Protein AF-A0A9P7TX58-F1 (afdb_monomer_lite)

InterPro domains:
  IPR010998 Integrase/recombinase, N-terminal [G3DSA:1.10.150.130] (1-91)

Sequence (123 aa):
MYNTAVRSFEAFRSHYSIAPWPASFDFLFAWIVSRAFGRYNGVIRRQTKIQPATISAYLFALRSVHVDLKVPTTDFDDDHMKPFMAGVYSLSPPTPRAGPRTPMAKDMLLHVLGPSAMTAEAP

Radius of gyration: 21.61 Å; chains: 1; bounding box: 65×33×48 Å

Organism: NCBI:txid1967640

pLDDT: mean 81.91, std 14.37, range [41.53, 94.44]

Secondary structure (DSSP, 8-state):
-HHHHHHHHHHHHHHTT--S-SPPHHHHHHHHHHHHHTTTTTTSTT-----HHHHHHHHHHHHHHHHHTT---HHHH-TTHHHHHHHHHHHSPPPPP--------HHHHHHHTSGGGG-----

Foldseek 3Di:
DLVLLLVLQCLQCVVVVHDSPPDALVSLLVLLCCQLVVVCPVNGPSSGHDDLVVSVVSLVSSLVVCVVVVHDSCSSVDPVVVVSSVVSNVPRPPDPPPPPPPPCDVVNVCVVVDPPVVPPDDD

Structure (mmCIF, N/CA/C/O backbone):
data_AF-A0A9P7TX58-F1
#
_entry.id   AF-A0A9P7TX58-F1
#
loop_
_atom_site.group_PDB
_atom_site.id
_atom_site.type_symbol
_atom_site.label_atom_id
_atom_site.label_alt_id
_atom_site.label_comp_id
_atom_site.label_asym_id
_atom_site.label_entity_id
_atom_site.label_seq_id
_atom_site.pdbx_PDB_ins_code
_atom_site.Cartn_x
_atom_site.Cartn_y
_atom_site.Cartn_z
_atom_site.occupancy
_atom_site.B_iso_or_equiv
_atom_site.auth_seq_id
_atom_site.auth_comp_id
_atom_site.auth_asym_id
_atom_site.auth_atom_id
_atom_site.pdbx_PDB_model_num
ATOM 1 N N . MET A 1 1 ? -1.329 -11.010 5.911 1.00 63.28 1 MET A N 1
ATOM 2 C CA . MET A 1 1 ? -1.282 -9.549 5.657 1.00 63.28 1 MET A CA 1
ATOM 3 C C . MET A 1 1 ? -0.596 -9.207 4.337 1.00 63.28 1 MET A C 1
ATOM 5 O O . MET A 1 1 ? -1.172 -8.426 3.592 1.00 63.28 1 MET A O 1
ATOM 9 N N . TYR A 1 2 ? 0.548 -9.826 4.011 1.00 80.00 2 TYR A N 1
ATOM 10 C CA . TYR A 1 2 ? 1.301 -9.597 2.764 1.00 80.00 2 TYR A CA 1
ATOM 11 C C . TYR A 1 2 ? 0.439 -9.609 1.487 1.00 80.00 2 TYR A C 1
ATOM 13 O O . TYR A 1 2 ? 0.293 -8.584 0.831 1.00 80.00 2 TYR A O 1
ATOM 21 N N . ASN A 1 3 ? -0.254 -10.716 1.202 1.00 87.69 3 ASN A N 1
ATOM 22 C CA . ASN A 1 3 ? -1.076 -10.851 -0.012 1.00 87.69 3 ASN A CA 1
ATOM 23 C C . ASN A 1 3 ? -2.218 -9.810 -0.083 1.00 87.69 3 ASN A C 1
ATOM 25 O O . ASN A 1 3 ? -2.581 -9.329 -1.151 1.00 87.69 3 ASN A O 1
ATOM 29 N N . THR A 1 4 ? -2.775 -9.409 1.063 1.00 90.75 4 THR A N 1
ATOM 30 C CA . THR A 1 4 ? -3.821 -8.377 1.126 1.00 90.75 4 THR A CA 1
ATOM 31 C C . THR A 1 4 ? -3.284 -6.997 0.748 1.00 90.75 4 THR A C 1
ATOM 33 O O . THR A 1 4 ? -3.959 -6.265 0.024 1.00 90.75 4 THR A O 1
ATOM 36 N N . ALA A 1 5 ? -2.084 -6.647 1.220 1.00 91.62 5 ALA A N 1
ATOM 37 C CA . ALA A 1 5 ? -1.417 -5.392 0.884 1.00 91.62 5 ALA A CA 1
ATOM 38 C C . ALA A 1 5 ? -1.131 -5.312 -0.619 1.00 91.62 5 ALA A C 1
ATOM 40 O O . ALA A 1 5 ? -1.565 -4.363 -1.272 1.00 91.62 5 ALA A O 1
ATOM 41 N N . VAL A 1 6 ? -0.512 -6.366 -1.159 1.00 93.38 6 VAL A N 1
ATOM 42 C CA . VAL A 1 6 ? -0.180 -6.512 -2.583 1.00 93.38 6 VAL A CA 1
ATOM 43 C C . VAL A 1 6 ? -1.417 -6.363 -3.455 1.00 93.38 6 VAL A C 1
ATOM 45 O O . VAL A 1 6 ? -1.510 -5.430 -4.245 1.00 93.38 6 VAL A O 1
ATOM 48 N N . ARG A 1 7 ? -2.441 -7.186 -3.215 1.00 92.69 7 ARG A N 1
ATOM 49 C CA . ARG A 1 7 ? -3.704 -7.144 -3.965 1.00 92.69 7 ARG A CA 1
ATOM 50 C C . ARG A 1 7 ? -4.399 -5.789 -3.913 1.00 92.69 7 ARG A C 1
ATOM 52 O O . ARG A 1 7 ? -5.132 -5.441 -4.834 1.00 92.69 7 ARG A O 1
ATOM 59 N N . SER A 1 8 ? -4.259 -5.066 -2.806 1.00 93.31 8 SER A N 1
ATOM 60 C CA . SER A 1 8 ? -4.843 -3.736 -2.652 1.00 93.31 8 SER A CA 1
ATOM 61 C C . SER A 1 8 ? -4.090 -2.695 -3.477 1.00 93.31 8 SER A C 1
ATOM 63 O O . SER A 1 8 ? -4.720 -1.851 -4.116 1.00 93.31 8 SER A O 1
ATOM 65 N N . PHE A 1 9 ? -2.758 -2.750 -3.475 1.00 93.38 9 PHE A N 1
ATOM 66 C CA . PHE A 1 9 ? -1.912 -1.864 -4.269 1.00 93.38 9 PHE A CA 1
ATOM 67 C C . PHE A 1 9 ? -2.048 -2.143 -5.770 1.00 93.38 9 PHE A C 1
ATOM 69 O O . PHE A 1 9 ? -2.253 -1.217 -6.550 1.00 93.38 9 PHE A O 1
ATOM 76 N N . GLU A 1 10 ? -2.073 -3.413 -6.169 1.00 93.81 10 GLU A N 1
ATOM 77 C CA . GLU A 1 10 ? -2.322 -3.828 -7.552 1.00 93.81 10 GLU A CA 1
ATOM 78 C C . GLU A 1 10 ? -3.690 -3.366 -8.055 1.00 93.81 10 GLU A C 1
ATOM 80 O O . GLU A 1 10 ? -3.784 -2.828 -9.153 1.00 93.81 10 GLU A O 1
ATOM 85 N N . ALA A 1 11 ? -4.746 -3.499 -7.244 1.00 92.56 11 ALA A N 1
ATOM 86 C CA . ALA A 1 11 ? -6.073 -3.001 -7.608 1.00 92.56 11 ALA A CA 1
ATOM 87 C C . ALA A 1 11 ? -6.087 -1.474 -7.800 1.00 92.56 11 ALA A C 1
ATOM 89 O O . ALA A 1 11 ? -6.738 -0.971 -8.712 1.00 92.56 11 ALA A O 1
ATOM 90 N N . PHE A 1 12 ? -5.347 -0.736 -6.968 1.00 93.19 12 PHE A N 1
ATOM 91 C CA . PHE A 1 12 ? -5.191 0.710 -7.115 1.00 93.19 12 PHE A CA 1
ATOM 92 C C . PHE A 1 12 ? -4.438 1.077 -8.395 1.00 93.19 12 PHE A C 1
ATOM 94 O O . PHE A 1 12 ? -4.901 1.920 -9.151 1.00 93.19 12 PHE A O 1
ATOM 101 N N . ARG A 1 13 ? -3.317 0.412 -8.685 1.00 92.81 13 ARG A N 1
ATOM 102 C CA . ARG A 1 13 ? -2.522 0.647 -9.902 1.00 92.81 13 ARG A CA 1
ATOM 103 C C . ARG A 1 13 ? -3.288 0.267 -11.170 1.00 92.81 13 ARG A C 1
ATOM 105 O O . ARG A 1 13 ? -3.294 1.030 -12.133 1.00 92.81 13 ARG A O 1
ATOM 112 N N . SER A 1 14 ? -4.015 -0.849 -11.124 1.00 92.12 14 SER A N 1
ATOM 113 C CA . SER A 1 14 ? -4.889 -1.312 -12.203 1.00 92.12 14 SER A CA 1
ATOM 114 C C . SER A 1 14 ? -6.010 -0.319 -12.506 1.00 92.12 14 SER A C 1
ATOM 116 O O . SER A 1 14 ? -6.320 -0.123 -13.677 1.00 92.12 14 SER A O 1
ATOM 118 N N . HIS A 1 15 ? -6.564 0.363 -11.498 1.00 90.12 15 HIS A N 1
ATOM 119 C CA . HIS A 1 15 ? -7.557 1.419 -11.720 1.00 90.12 15 HIS A CA 1
ATOM 120 C C . HIS A 1 15 ? -7.013 2.575 -12.580 1.00 90.12 15 HIS A C 1
ATOM 122 O O . HIS A 1 15 ? -7.753 3.141 -13.377 1.00 90.12 15 HIS A O 1
ATOM 128 N N . TYR A 1 16 ? -5.715 2.875 -12.480 1.00 88.44 16 TYR A N 1
ATOM 129 C CA . TYR A 1 16 ? -5.038 3.866 -13.323 1.00 88.44 16 TYR A CA 1
ATOM 130 C C . TYR A 1 16 ? -4.462 3.284 -14.622 1.00 88.44 16 TYR A C 1
ATOM 132 O O . TYR A 1 16 ? -3.811 4.006 -15.369 1.00 88.44 16 TYR A O 1
ATOM 140 N N . SER A 1 17 ? -4.690 1.997 -14.911 1.00 89.56 17 SER A N 1
ATOM 141 C CA . SER A 1 17 ? -4.096 1.280 -16.051 1.00 89.56 17 SER A CA 1
ATOM 142 C C . SER A 1 17 ? -2.561 1.320 -16.076 1.00 89.56 17 SER A C 1
ATOM 144 O O . SER A 1 17 ? -1.951 1.324 -17.142 1.00 89.56 17 SER A O 1
ATOM 146 N N . ILE A 1 18 ? -1.922 1.338 -14.899 1.00 90.31 18 ILE A N 1
ATOM 147 C CA . ILE A 1 18 ? -0.459 1.347 -14.769 1.00 90.31 18 ILE A CA 1
ATOM 148 C C . ILE A 1 18 ? 0.016 0.009 -14.198 1.00 90.31 18 ILE A C 1
ATOM 150 O O . ILE A 1 18 ? -0.632 -0.575 -13.327 1.00 90.31 18 ILE A O 1
ATOM 154 N N . ALA A 1 19 ? 1.173 -0.467 -14.666 1.00 90.25 19 ALA A N 1
ATOM 155 C CA . ALA A 1 19 ? 1.828 -1.651 -14.120 1.00 90.25 19 ALA A CA 1
ATOM 156 C C . ALA A 1 19 ? 2.065 -1.496 -12.605 1.00 90.25 19 ALA A C 1
ATOM 158 O O . ALA A 1 19 ? 2.550 -0.455 -12.169 1.00 90.25 19 ALA A O 1
ATOM 159 N N . PRO A 1 20 ? 1.750 -2.494 -11.769 1.00 87.75 20 PRO A N 1
ATOM 160 C CA . PRO A 1 20 ? 1.850 -2.343 -10.321 1.00 87.75 20 PRO A CA 1
ATOM 161 C C . PRO A 1 20 ? 3.286 -2.158 -9.829 1.00 87.75 20 PRO A C 1
ATOM 163 O O . PRO A 1 20 ? 3.494 -1.417 -8.875 1.00 87.75 20 PRO A O 1
ATOM 166 N N . TRP A 1 21 ? 4.259 -2.758 -10.513 1.00 91.81 21 TRP A N 1
ATOM 167 C CA . TRP A 1 21 ? 5.662 -2.786 -10.111 1.00 91.81 21 TRP A CA 1
ATOM 168 C C . TRP A 1 21 ? 6.566 -2.196 -11.207 1.00 91.81 21 TRP A C 1
ATOM 170 O O . TRP A 1 21 ? 6.250 -2.369 -12.387 1.00 91.81 21 TRP A O 1
ATOM 180 N N . PRO A 1 22 ? 7.693 -1.556 -10.848 1.00 90.38 22 PRO A N 1
ATOM 181 C CA . PRO A 1 22 ? 8.058 -1.135 -9.494 1.00 90.38 22 PRO A CA 1
ATOM 182 C C . PRO A 1 22 ? 7.107 -0.045 -8.971 1.00 90.38 22 PRO A C 1
ATOM 184 O O . PRO A 1 22 ? 6.573 0.767 -9.729 1.00 90.38 22 PRO A O 1
ATOM 187 N N . ALA A 1 23 ? 6.867 -0.052 -7.664 1.00 89.94 23 ALA A N 1
ATOM 188 C CA . ALA A 1 23 ? 6.160 1.019 -6.983 1.00 89.94 23 ALA A CA 1
ATOM 189 C C . ALA A 1 23 ? 7.081 2.241 -6.880 1.00 89.94 23 ALA A C 1
ATOM 191 O O . ALA A 1 23 ? 8.172 2.126 -6.330 1.00 89.94 23 ALA A O 1
ATOM 192 N N . SER A 1 24 ? 6.636 3.393 -7.383 1.00 90.19 24 SER A N 1
ATOM 193 C CA . SER A 1 24 ? 7.319 4.665 -7.139 1.00 90.19 24 SER A CA 1
ATOM 194 C C . SER A 1 24 ? 6.732 5.378 -5.927 1.00 90.19 24 SER A C 1
ATOM 196 O O . SER A 1 24 ? 5.572 5.153 -5.551 1.00 90.19 24 SER A O 1
ATOM 198 N N . PHE A 1 25 ? 7.523 6.281 -5.359 1.00 88.88 25 PHE A N 1
ATOM 199 C CA . PHE A 1 25 ? 7.141 7.114 -4.228 1.00 88.88 25 PHE A CA 1
ATOM 200 C C . PHE A 1 25 ? 5.783 7.821 -4.413 1.00 88.88 25 PHE A C 1
ATOM 202 O O . PHE A 1 25 ? 4.905 7.698 -3.558 1.00 88.88 25 PHE A O 1
ATOM 209 N N . ASP A 1 26 ? 5.546 8.467 -5.561 1.00 89.81 26 ASP A N 1
ATOM 210 C CA . ASP A 1 26 ? 4.296 9.198 -5.836 1.00 89.81 26 ASP A CA 1
ATOM 211 C C . ASP A 1 26 ? 3.048 8.308 -5.738 1.00 89.81 26 ASP A C 1
ATOM 213 O O . ASP A 1 26 ? 2.023 8.686 -5.159 1.00 89.81 26 ASP A O 1
ATOM 217 N N . PHE A 1 27 ? 3.127 7.089 -6.280 1.00 91.31 27 PHE A N 1
ATOM 218 C CA . PHE A 1 27 ? 2.006 6.152 -6.243 1.00 91.31 27 PHE A CA 1
ATOM 219 C C . PHE A 1 27 ? 1.825 5.525 -4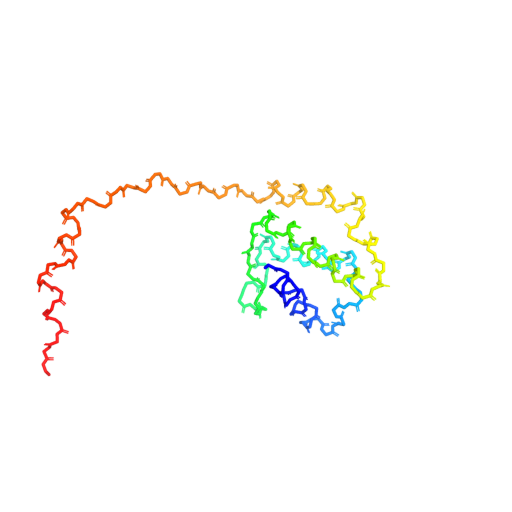.868 1.00 91.31 27 PHE A C 1
ATOM 221 O O . PHE A 1 27 ? 0.685 5.264 -4.478 1.00 91.31 27 PHE A O 1
ATOM 228 N N . LEU A 1 28 ? 2.912 5.314 -4.121 1.00 93.00 28 LEU A N 1
ATOM 229 C CA . LEU A 1 28 ? 2.834 4.903 -2.723 1.00 93.00 28 LEU A CA 1
ATOM 230 C C . LEU A 1 28 ? 2.124 5.975 -1.894 1.00 93.00 28 LEU A C 1
ATOM 232 O O . LEU A 1 28 ? 1.191 5.643 -1.168 1.00 93.00 28 LEU A O 1
ATOM 236 N N . PHE A 1 29 ? 2.467 7.253 -2.067 1.00 92.31 29 PHE A N 1
ATOM 237 C CA . PHE A 1 29 ? 1.804 8.370 -1.391 1.00 92.31 29 PHE A CA 1
ATOM 238 C C . PHE A 1 29 ? 0.320 8.442 -1.726 1.00 92.31 29 PHE A C 1
ATOM 240 O O . PHE A 1 29 ? -0.523 8.426 -0.827 1.00 92.31 29 PHE A O 1
ATOM 247 N N . ALA A 1 30 ? -0.020 8.461 -3.015 1.00 92.19 30 ALA A N 1
ATOM 248 C CA . ALA A 1 30 ? -1.410 8.524 -3.454 1.00 92.19 30 ALA A CA 1
ATOM 249 C C . ALA A 1 30 ? -2.233 7.340 -2.915 1.00 92.19 30 ALA A C 1
ATOM 251 O O . ALA A 1 30 ? -3.380 7.507 -2.482 1.00 92.19 30 ALA A O 1
ATOM 252 N N . TRP A 1 31 ? -1.633 6.149 -2.888 1.00 94.12 31 TRP A N 1
ATOM 253 C CA . TRP A 1 31 ? -2.244 4.959 -2.315 1.00 94.12 31 TRP A CA 1
ATOM 254 C C . TRP A 1 31 ? -2.403 5.058 -0.792 1.00 94.12 31 TRP A C 1
ATOM 256 O O . TRP A 1 31 ? -3.487 4.772 -0.286 1.00 94.12 31 TRP A O 1
ATOM 266 N N . ILE A 1 32 ? -1.388 5.518 -0.054 1.00 93.81 32 ILE A N 1
ATOM 267 C CA . ILE A 1 32 ? -1.467 5.737 1.399 1.00 93.81 32 ILE A CA 1
ATOM 268 C C . ILE A 1 32 ? -2.589 6.725 1.728 1.00 93.81 32 ILE A C 1
ATOM 270 O O . ILE A 1 32 ? -3.439 6.403 2.556 1.00 93.81 32 ILE A O 1
ATOM 274 N N . VAL A 1 33 ? -2.647 7.885 1.060 1.00 91.88 33 VAL A N 1
ATOM 275 C CA . VAL A 1 33 ? -3.717 8.883 1.262 1.00 91.88 33 VAL A CA 1
ATOM 276 C C . VAL A 1 33 ? -5.081 8.252 0.997 1.00 91.88 33 VAL A C 1
ATOM 278 O O . VAL A 1 33 ? -5.999 8.379 1.810 1.00 91.88 33 VAL A O 1
ATOM 281 N N . SER A 1 34 ? -5.218 7.518 -0.110 1.00 91.44 34 SER A N 1
ATOM 282 C CA . SER A 1 34 ? -6.453 6.798 -0.424 1.00 91.44 34 SER A CA 1
ATOM 283 C C . SER A 1 34 ? -6.882 5.873 0.718 1.00 91.44 34 SER A C 1
ATOM 285 O O . SER A 1 34 ? -8.040 5.910 1.140 1.00 91.44 34 SER A O 1
ATOM 287 N N . ARG A 1 35 ? -5.953 5.075 1.255 1.00 91.69 35 ARG A N 1
ATOM 288 C CA . ARG A 1 35 ? -6.219 4.098 2.320 1.00 91.69 35 ARG A CA 1
ATOM 289 C C . ARG A 1 35 ? -6.437 4.739 3.686 1.00 91.69 35 ARG A C 1
ATOM 291 O O . ARG A 1 35 ? -7.235 4.220 4.461 1.00 91.69 35 ARG A O 1
ATOM 298 N N . ALA A 1 36 ? -5.767 5.842 3.988 1.00 90.50 36 ALA A N 1
ATOM 299 C CA . ALA A 1 36 ? -5.910 6.551 5.254 1.00 90.50 36 ALA A CA 1
ATOM 300 C C . ALA A 1 36 ? -7.254 7.286 5.341 1.00 90.50 36 ALA A C 1
ATOM 302 O O . ALA A 1 36 ? -7.929 7.241 6.369 1.00 90.50 36 ALA A O 1
ATOM 303 N N . PHE A 1 37 ? -7.682 7.917 4.245 1.00 88.81 37 PHE A N 1
ATOM 304 C CA . PHE A 1 37 ? -8.872 8.772 4.230 1.00 88.81 37 PHE A CA 1
ATOM 305 C C . PHE A 1 37 ? -10.093 8.126 3.563 1.00 88.81 37 PHE A C 1
ATOM 307 O O . PHE A 1 37 ? -11.197 8.646 3.678 1.00 88.81 37 PHE A O 1
ATOM 314 N N . GLY A 1 38 ? -9.935 6.955 2.940 1.00 86.06 38 GLY A N 1
ATOM 315 C CA . GLY A 1 38 ? -11.033 6.200 2.331 1.00 86.06 38 GLY A CA 1
ATOM 316 C C . GLY A 1 38 ? -11.508 6.756 0.989 1.00 86.06 38 GLY A C 1
ATOM 317 O O . GLY A 1 38 ? -12.670 6.563 0.638 1.00 86.06 38 GLY A O 1
ATOM 318 N N . ARG A 1 39 ? -10.630 7.435 0.236 1.00 81.56 39 ARG A N 1
ATOM 319 C CA . ARG A 1 39 ? -10.969 8.136 -1.020 1.00 81.56 39 ARG A CA 1
ATOM 320 C C . ARG A 1 39 ? -11.681 7.243 -2.043 1.00 81.56 39 ARG A C 1
ATOM 322 O O . ARG A 1 39 ? -12.560 7.717 -2.750 1.00 81.56 39 ARG A O 1
ATOM 329 N N . TYR A 1 40 ? -11.309 5.964 -2.107 1.00 80.31 40 TYR A N 1
ATOM 330 C CA . TYR A 1 40 ? -11.873 4.985 -3.043 1.00 80.31 40 TYR A CA 1
ATOM 331 C C . TYR A 1 40 ? -12.701 3.893 -2.356 1.00 80.31 40 TYR A C 1
ATOM 333 O O . TYR A 1 40 ? -12.869 2.805 -2.916 1.00 80.31 40 TYR A O 1
ATOM 341 N N . ASN A 1 41 ? -13.233 4.162 -1.157 1.00 78.25 41 ASN A N 1
ATOM 342 C CA . ASN A 1 41 ? -14.114 3.230 -0.454 1.00 78.25 41 ASN A CA 1
ATOM 343 C C . ASN A 1 41 ? -15.297 2.832 -1.351 1.00 78.25 41 ASN A C 1
ATOM 345 O O . ASN A 1 41 ? -16.083 3.676 -1.765 1.00 78.25 41 ASN A O 1
ATOM 349 N N . GLY A 1 42 ? -15.414 1.541 -1.663 1.00 74.62 42 GLY A N 1
ATOM 350 C CA . GLY A 1 42 ? -16.475 1.008 -2.526 1.00 74.62 42 GLY A CA 1
ATOM 351 C C . GLY A 1 42 ? -16.241 1.186 -4.033 1.00 74.62 42 GLY A C 1
ATOM 352 O O . GLY A 1 42 ? -16.787 0.404 -4.803 1.00 74.62 42 GLY A O 1
ATOM 353 N N . VAL A 1 43 ? -15.385 2.126 -4.453 1.00 80.62 43 VAL A N 1
ATOM 354 C CA . VAL A 1 43 ? -15.039 2.362 -5.869 1.00 80.62 43 VAL A CA 1
ATOM 355 C C . VAL A 1 43 ? -14.029 1.330 -6.363 1.00 80.62 43 VAL A C 1
ATOM 357 O O . VAL A 1 43 ? -14.254 0.648 -7.360 1.00 80.62 43 VAL A O 1
ATOM 360 N N . ILE A 1 44 ? -12.919 1.171 -5.638 1.00 83.75 44 ILE A N 1
ATOM 361 C CA . ILE A 1 44 ? -11.909 0.158 -5.946 1.00 83.75 44 ILE A CA 1
ATOM 362 C C . ILE A 1 44 ? -12.073 -0.972 -4.934 1.00 83.75 44 ILE A C 1
ATOM 364 O O . ILE A 1 44 ? -11.929 -0.791 -3.719 1.00 83.75 44 ILE A O 1
ATOM 368 N N . ARG A 1 45 ? -12.361 -2.180 -5.427 1.00 75.62 45 ARG A N 1
ATOM 369 C CA . ARG A 1 45 ? -12.414 -3.370 -4.570 1.00 75.62 45 ARG A CA 1
ATOM 370 C C . ARG A 1 45 ? -11.072 -3.498 -3.836 1.00 75.62 45 ARG A C 1
ATOM 372 O O . ARG A 1 45 ? -10.023 -3.441 -4.465 1.00 75.62 45 ARG A O 1
ATOM 379 N N . ARG A 1 46 ? -11.103 -3.716 -2.513 1.00 80.69 46 ARG A N 1
ATOM 380 C CA . ARG A 1 46 ? -9.916 -3.827 -1.625 1.00 80.69 46 ARG A CA 1
ATOM 381 C C . ARG A 1 46 ? -9.206 -2.501 -1.281 1.00 80.69 46 ARG A C 1
ATOM 383 O O . ARG A 1 46 ? -8.113 -2.542 -0.717 1.00 80.69 46 ARG A O 1
ATOM 390 N N . GLN A 1 47 ? -9.818 -1.346 -1.550 1.00 83.38 47 GLN A N 1
ATOM 391 C CA . GLN A 1 47 ? -9.347 -0.019 -1.113 1.00 83.38 47 GLN A CA 1
ATOM 392 C C . GLN A 1 47 ? -10.173 0.540 0.056 1.00 83.38 47 GLN A C 1
ATOM 394 O O . GLN A 1 47 ? -10.526 1.713 0.078 1.00 83.38 47 GLN A O 1
ATOM 399 N N . THR A 1 48 ? -10.506 -0.299 1.039 1.00 87.19 48 THR A N 1
ATOM 400 C CA . THR A 1 48 ? -11.178 0.188 2.248 1.00 87.19 48 THR A CA 1
ATOM 401 C C . THR A 1 48 ? -10.231 1.026 3.103 1.00 87.19 48 THR A C 1
ATOM 403 O O . THR A 1 48 ? -9.023 0.747 3.177 1.00 87.19 48 THR A O 1
ATOM 406 N N . LYS A 1 49 ? -10.803 2.026 3.782 1.00 90.44 49 LYS A N 1
ATOM 407 C CA . LYS A 1 49 ? -10.125 2.809 4.813 1.00 90.44 49 LYS A CA 1
ATOM 408 C C . LYS A 1 49 ? -9.534 1.878 5.872 1.00 90.44 49 LYS A C 1
ATOM 410 O O . LYS A 1 49 ? -10.231 1.001 6.382 1.00 90.44 49 LYS A O 1
ATOM 415 N N . ILE A 1 50 ? -8.264 2.077 6.206 1.00 90.94 50 ILE A N 1
ATOM 416 C CA . ILE A 1 50 ? -7.561 1.316 7.245 1.00 90.94 50 ILE A CA 1
ATOM 417 C C . ILE A 1 50 ? -6.789 2.245 8.177 1.00 90.94 50 ILE A C 1
ATOM 419 O O . ILE A 1 50 ? -6.500 3.390 7.843 1.00 90.94 50 ILE A O 1
ATOM 423 N N . GLN A 1 51 ? -6.462 1.733 9.361 1.00 90.56 51 GLN A N 1
ATOM 424 C CA . GLN A 1 51 ? -5.700 2.471 10.362 1.00 90.56 51 GLN A CA 1
ATOM 425 C C . GLN A 1 51 ? -4.261 2.722 9.884 1.00 90.56 51 GLN A C 1
ATOM 427 O O . GLN A 1 51 ? -3.680 1.829 9.257 1.00 90.56 51 GLN A O 1
ATOM 432 N N . PRO A 1 52 ? -3.637 3.856 10.249 1.00 90.44 52 PRO A N 1
ATOM 433 C CA . PRO A 1 52 ? -2.252 4.155 9.875 1.00 90.44 52 PRO A CA 1
ATOM 434 C C . PRO A 1 52 ? -1.258 3.051 10.256 1.00 90.44 52 PRO A C 1
ATOM 436 O O . PRO A 1 52 ? -0.394 2.701 9.461 1.00 90.44 52 PRO A O 1
ATOM 439 N N . ALA A 1 53 ? -1.439 2.405 11.415 1.00 90.38 53 ALA A N 1
ATOM 440 C CA . ALA A 1 53 ? -0.617 1.262 11.825 1.00 90.38 53 ALA A CA 1
ATOM 441 C C . ALA A 1 53 ? -0.684 0.083 10.841 1.00 90.38 53 ALA A C 1
ATOM 443 O O . ALA A 1 53 ? 0.324 -0.567 10.565 1.00 90.38 53 ALA A O 1
ATOM 444 N N . THR A 1 54 ? -1.862 -0.176 10.270 1.00 92.00 54 THR A N 1
ATOM 445 C CA . THR A 1 54 ? -2.032 -1.193 9.229 1.00 92.00 54 THR A CA 1
ATOM 446 C C . THR A 1 54 ? -1.371 -0.767 7.922 1.00 92.00 54 THR A C 1
ATOM 448 O O . THR A 1 54 ? -0.799 -1.613 7.240 1.00 92.00 54 THR A O 1
ATOM 451 N N . ILE A 1 55 ? -1.409 0.526 7.582 1.00 92.69 55 ILE A N 1
ATOM 452 C CA . ILE A 1 55 ? -0.729 1.064 6.395 1.00 92.69 55 ILE A CA 1
ATOM 453 C C . ILE A 1 55 ? 0.783 0.861 6.521 1.00 92.69 55 ILE A C 1
ATOM 455 O O . ILE A 1 55 ? 1.388 0.328 5.597 1.00 92.69 55 ILE A O 1
ATOM 459 N N . SER A 1 56 ? 1.377 1.173 7.677 1.00 92.56 56 SER A N 1
ATOM 460 C CA . SER A 1 56 ? 2.801 0.930 7.949 1.00 92.56 56 SER A CA 1
ATOM 461 C C . SER A 1 56 ? 3.173 -0.542 7.741 1.00 92.56 56 SER A C 1
ATOM 463 O O . SER A 1 56 ? 4.118 -0.852 7.020 1.00 92.56 56 SER A O 1
ATOM 465 N N . ALA A 1 57 ? 2.382 -1.469 8.294 1.00 92.94 57 ALA A N 1
ATOM 466 C CA . ALA A 1 57 ? 2.582 -2.905 8.081 1.00 92.94 57 ALA A CA 1
ATOM 467 C C . ALA A 1 57 ? 2.466 -3.304 6.599 1.00 92.94 57 ALA A C 1
ATOM 469 O O . ALA A 1 57 ? 3.181 -4.189 6.128 1.00 92.94 57 ALA A O 1
ATOM 470 N N . TYR A 1 58 ? 1.573 -2.658 5.849 1.00 94.44 58 TYR A N 1
ATOM 471 C CA . TYR A 1 58 ? 1.426 -2.923 4.425 1.00 94.44 58 TYR A CA 1
ATOM 472 C C . TYR A 1 58 ? 2.600 -2.374 3.611 1.00 94.44 58 TYR A C 1
ATOM 474 O O . TYR A 1 58 ? 3.000 -3.032 2.657 1.00 94.44 58 TYR A O 1
ATOM 482 N N . LEU A 1 59 ? 3.183 -1.232 3.983 1.00 94.19 59 LEU A N 1
ATOM 483 C CA . LEU A 1 59 ? 4.378 -0.701 3.321 1.00 94.19 59 LEU A CA 1
ATOM 484 C C . LEU A 1 59 ? 5.557 -1.668 3.436 1.00 94.19 59 LEU A C 1
ATOM 486 O O . LEU A 1 59 ? 6.216 -1.930 2.434 1.00 94.19 59 LEU A O 1
ATOM 490 N N . PHE A 1 60 ? 5.763 -2.287 4.602 1.00 93.12 60 PHE A N 1
ATOM 491 C CA . PHE A 1 60 ? 6.773 -3.342 4.748 1.00 93.12 60 PHE A CA 1
ATOM 492 C C . PHE A 1 60 ? 6.500 -4.546 3.841 1.00 93.12 60 PHE A C 1
ATOM 494 O O . PHE A 1 60 ? 7.428 -5.087 3.246 1.00 93.12 60 PHE A O 1
ATOM 501 N N . ALA A 1 61 ? 5.233 -4.941 3.692 1.00 93.56 61 ALA A N 1
ATOM 502 C CA . ALA A 1 61 ? 4.861 -6.022 2.785 1.00 93.56 61 ALA A CA 1
ATOM 503 C C . ALA A 1 61 ? 5.083 -5.668 1.304 1.00 93.56 61 ALA A C 1
ATOM 505 O O . ALA A 1 61 ? 5.543 -6.508 0.541 1.00 93.56 61 ALA A O 1
ATOM 506 N N . LEU A 1 62 ? 4.768 -4.443 0.879 1.00 93.88 62 LEU A N 1
ATOM 507 C CA . LEU A 1 62 ? 5.034 -3.999 -0.494 1.00 93.88 62 LEU A CA 1
ATOM 508 C C . LEU A 1 62 ? 6.541 -3.893 -0.759 1.00 93.88 62 LEU A C 1
ATOM 510 O O . LEU A 1 62 ? 7.011 -4.303 -1.818 1.00 93.88 62 LEU A O 1
ATOM 514 N N . ARG A 1 63 ? 7.313 -3.429 0.228 1.00 94.31 63 ARG A N 1
ATOM 515 C CA . ARG A 1 63 ? 8.774 -3.420 0.160 1.00 94.31 63 ARG A CA 1
ATOM 516 C C . ARG A 1 63 ? 9.345 -4.824 -0.003 1.00 94.31 63 ARG A C 1
ATOM 518 O O . ARG A 1 63 ? 10.271 -5.004 -0.786 1.00 94.31 63 ARG A O 1
ATOM 525 N N . SER A 1 64 ? 8.819 -5.826 0.704 1.00 93.00 64 SER A N 1
ATOM 526 C CA . SER A 1 64 ? 9.326 -7.191 0.545 1.00 93.00 64 SER A CA 1
ATOM 527 C C . SER A 1 64 ? 9.039 -7.755 -0.850 1.00 93.00 64 SER A C 1
ATOM 529 O O . SER A 1 64 ? 9.876 -8.483 -1.361 1.00 93.00 64 SER A O 1
ATOM 531 N N . VAL A 1 65 ? 7.966 -7.329 -1.534 1.00 93.31 65 VAL A N 1
ATOM 532 C CA . VAL A 1 65 ? 7.782 -7.650 -2.966 1.00 93.31 65 VAL A CA 1
ATOM 533 C C . VAL A 1 65 ? 8.911 -7.075 -3.819 1.00 93.31 65 VAL A C 1
ATOM 535 O O . VAL A 1 65 ? 9.407 -7.755 -4.710 1.00 93.31 65 VAL A O 1
ATOM 538 N N . HIS A 1 66 ? 9.342 -5.838 -3.558 1.00 93.31 66 HIS A N 1
ATOM 539 C CA . HIS A 1 66 ? 10.476 -5.256 -4.281 1.00 93.31 66 HIS A CA 1
ATOM 540 C C . HIS A 1 66 ? 11.758 -6.073 -4.077 1.00 93.31 66 HIS A C 1
ATOM 542 O O . HIS A 1 66 ? 12.490 -6.314 -5.036 1.00 93.31 66 HIS A O 1
ATOM 548 N N . VAL A 1 67 ? 11.984 -6.558 -2.853 1.00 93.50 67 VAL A N 1
ATOM 549 C CA . VAL A 1 67 ? 13.093 -7.471 -2.541 1.00 93.50 67 VAL A CA 1
ATOM 550 C C . VAL A 1 67 ? 12.962 -8.782 -3.326 1.00 93.50 67 VAL A C 1
ATOM 552 O O . VAL A 1 67 ? 13.924 -9.191 -3.975 1.00 93.50 67 VAL A O 1
ATOM 555 N N . ASP A 1 68 ? 11.777 -9.400 -3.333 1.00 93.12 68 ASP A N 1
ATOM 556 C CA . ASP A 1 68 ? 11.505 -10.656 -4.049 1.00 93.12 68 ASP A CA 1
ATOM 557 C C . ASP A 1 68 ? 11.725 -10.509 -5.568 1.00 93.12 68 ASP A C 1
ATOM 559 O O . ASP A 1 68 ? 12.299 -11.384 -6.218 1.00 93.12 68 ASP A O 1
ATOM 563 N N . LEU A 1 69 ? 11.311 -9.370 -6.132 1.00 91.81 69 LEU A N 1
ATOM 564 C CA . LEU A 1 69 ? 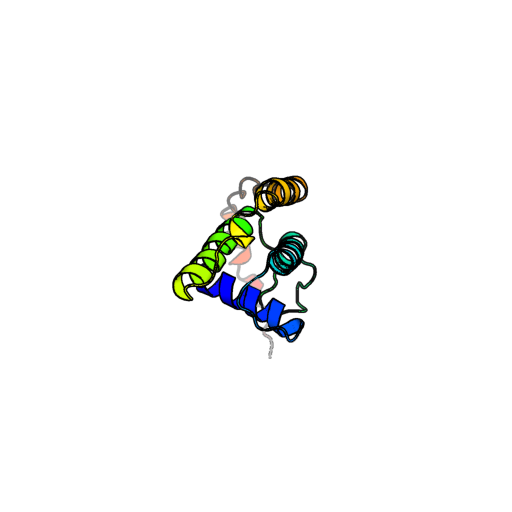11.463 -9.028 -7.549 1.00 91.81 69 LEU A CA 1
ATOM 565 C C . LEU A 1 69 ? 12.859 -8.494 -7.910 1.00 91.81 69 LEU A C 1
ATOM 567 O O . LEU A 1 69 ? 13.111 -8.216 -9.082 1.00 91.81 69 LEU A O 1
ATOM 571 N N . LYS A 1 70 ? 13.767 -8.354 -6.934 1.00 92.19 70 LYS A N 1
ATOM 572 C CA . LYS A 1 70 ? 15.112 -7.778 -7.105 1.00 92.19 70 LYS A CA 1
ATOM 573 C C . LYS A 1 70 ? 15.101 -6.375 -7.731 1.00 92.19 70 LYS A C 1
ATOM 575 O O . LYS A 1 70 ? 15.979 -6.038 -8.524 1.00 92.19 70 LYS A O 1
ATOM 580 N N . VAL A 1 71 ? 14.116 -5.554 -7.369 1.00 92.88 71 VAL A N 1
ATOM 581 C CA . VAL A 1 71 ? 14.022 -4.142 -7.774 1.00 92.88 71 VAL A CA 1
ATOM 582 C C . VAL A 1 71 ? 14.386 -3.215 -6.605 1.00 92.88 71 VAL A C 1
ATOM 584 O O . VAL A 1 71 ? 14.306 -3.632 -5.446 1.00 92.88 71 VAL A O 1
ATOM 587 N N . PRO A 1 72 ? 14.793 -1.958 -6.867 1.00 91.00 72 PRO A N 1
ATOM 588 C CA . PRO A 1 72 ? 15.199 -1.032 -5.811 1.00 91.00 72 PRO A CA 1
ATOM 589 C C . PRO A 1 72 ? 14.103 -0.810 -4.763 1.00 91.00 72 PRO A C 1
ATOM 591 O O . PRO A 1 72 ? 12.931 -0.653 -5.102 1.00 91.00 72 PRO A O 1
ATOM 594 N N . THR A 1 73 ? 14.479 -0.757 -3.482 1.00 91.81 73 THR A N 1
ATOM 595 C CA . THR A 1 73 ? 13.566 -0.398 -2.378 1.00 91.81 73 THR A CA 1
ATOM 596 C C . THR A 1 73 ? 13.664 1.072 -1.979 1.00 91.81 73 THR A C 1
ATOM 598 O O . THR A 1 73 ? 13.054 1.465 -0.991 1.00 91.81 73 THR A O 1
ATOM 601 N N . THR A 1 74 ? 14.414 1.882 -2.730 1.00 90.75 74 THR A N 1
ATOM 602 C CA . THR A 1 74 ? 14.734 3.279 -2.402 1.00 90.75 74 THR A CA 1
ATOM 603 C C . THR A 1 74 ? 13.488 4.125 -2.158 1.00 90.75 74 THR A C 1
ATOM 605 O O . THR A 1 74 ? 13.456 4.869 -1.189 1.00 90.75 74 THR A O 1
ATOM 608 N N . ASP A 1 75 ? 12.423 3.928 -2.940 1.00 89.69 75 ASP A N 1
ATOM 609 C CA . ASP A 1 75 ? 11.143 4.630 -2.760 1.00 89.69 75 ASP A CA 1
ATOM 610 C C . ASP A 1 75 ? 10.441 4.316 -1.422 1.00 89.69 75 ASP A C 1
ATOM 612 O O . ASP A 1 75 ? 9.643 5.111 -0.928 1.00 89.69 75 ASP A O 1
ATOM 616 N N . PHE A 1 76 ? 10.718 3.156 -0.815 1.00 88.25 76 PHE A N 1
ATOM 617 C CA . PHE A 1 76 ? 10.197 2.787 0.509 1.00 88.25 76 PHE A CA 1
ATOM 618 C C . PHE A 1 76 ? 11.070 3.306 1.654 1.00 88.25 76 PHE A C 1
ATOM 620 O O . PHE A 1 76 ? 10.580 3.444 2.775 1.00 88.25 76 PHE A O 1
ATOM 627 N N . ASP A 1 77 ? 12.354 3.533 1.379 1.00 86.75 77 ASP A N 1
ATOM 628 C CA . ASP A 1 77 ? 13.360 4.036 2.318 1.00 86.75 77 ASP A CA 1
ATOM 629 C C . ASP A 1 77 ? 13.517 5.560 2.267 1.00 86.75 77 ASP A C 1
ATOM 631 O O . ASP A 1 77 ? 14.343 6.110 2.990 1.00 86.75 77 ASP A O 1
ATOM 635 N N . ASP A 1 78 ? 12.726 6.228 1.430 1.00 88.19 78 ASP A N 1
ATOM 636 C CA . ASP A 1 78 ? 12.778 7.666 1.227 1.00 88.19 78 ASP A CA 1
ATOM 637 C C . ASP A 1 78 ? 12.581 8.439 2.547 1.00 88.19 78 ASP A C 1
ATOM 639 O O . ASP A 1 78 ? 11.669 8.159 3.341 1.00 88.19 78 ASP A O 1
ATOM 643 N N . ASP A 1 79 ? 13.437 9.437 2.777 1.00 88.25 79 ASP A N 1
ATOM 644 C CA . ASP A 1 79 ? 13.448 10.241 4.001 1.00 88.25 79 ASP A CA 1
ATOM 645 C C . ASP A 1 79 ? 12.121 10.974 4.242 1.00 88.25 79 ASP A C 1
ATOM 647 O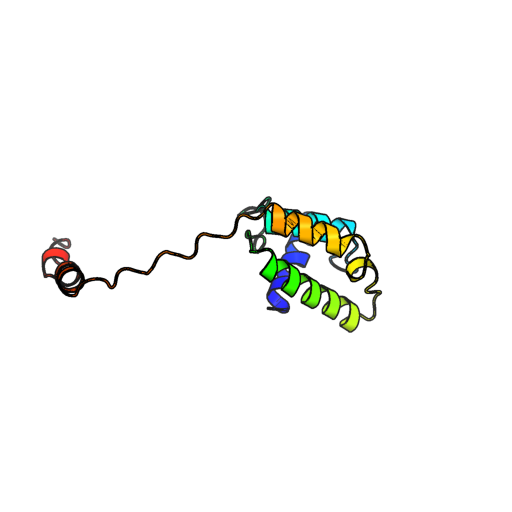 O . ASP A 1 79 ? 11.753 11.233 5.392 1.00 88.25 79 ASP A O 1
ATOM 651 N N . HIS A 1 80 ? 11.354 11.256 3.187 1.00 89.25 80 HIS A N 1
ATOM 652 C CA . HIS A 1 80 ? 10.046 11.895 3.253 1.00 89.25 80 HIS A CA 1
ATOM 653 C C . HIS A 1 80 ? 8.919 10.935 3.669 1.00 89.25 80 HIS A C 1
ATOM 655 O O . HIS A 1 80 ? 7.875 11.391 4.147 1.00 89.25 80 HIS A O 1
ATOM 661 N N . MET A 1 81 ? 9.107 9.613 3.574 1.00 89.75 81 MET A N 1
ATOM 662 C CA . MET A 1 81 ? 8.083 8.628 3.953 1.00 89.75 81 MET A CA 1
ATOM 663 C C . MET A 1 81 ? 7.764 8.683 5.456 1.00 89.75 81 MET A C 1
ATOM 665 O O . MET A 1 81 ? 6.601 8.612 5.863 1.00 89.75 81 MET A O 1
ATOM 669 N N . LYS A 1 82 ? 8.787 8.857 6.303 1.00 89.56 82 LYS A N 1
ATOM 670 C CA . LYS A 1 82 ? 8.639 8.962 7.768 1.00 89.56 82 LYS A CA 1
ATOM 671 C C . LYS A 1 82 ? 7.809 10.180 8.211 1.00 89.56 82 LYS A C 1
ATOM 673 O O . LYS A 1 82 ? 6.806 9.968 8.900 1.00 89.56 82 LYS A O 1
ATOM 678 N N . PRO A 1 83 ? 8.165 11.434 7.853 1.00 91.19 83 PRO A N 1
ATOM 679 C CA . PRO A 1 83 ? 7.378 12.606 8.232 1.00 91.19 83 PRO A CA 1
ATOM 680 C C . PRO A 1 83 ? 5.980 12.577 7.609 1.00 91.19 83 PRO A C 1
ATOM 682 O O . PRO A 1 83 ? 5.017 12.996 8.250 1.00 91.19 83 PRO A O 1
ATOM 685 N N . PHE A 1 84 ? 5.830 12.014 6.408 1.00 91.38 84 PHE A N 1
ATOM 686 C CA . PHE A 1 84 ? 4.517 11.845 5.802 1.00 91.38 84 PHE A CA 1
ATOM 687 C C . PHE A 1 84 ? 3.617 10.899 6.597 1.00 91.38 84 PHE A C 1
ATOM 689 O O . PHE A 1 84 ? 2.491 11.265 6.938 1.00 91.38 84 PHE A O 1
ATOM 696 N N . MET A 1 85 ? 4.114 9.711 6.958 1.00 92.56 85 MET A N 1
ATOM 697 C CA . MET A 1 85 ? 3.360 8.796 7.811 1.00 92.56 85 MET A CA 1
ATOM 698 C C . MET A 1 85 ? 3.030 9.447 9.155 1.00 92.56 85 MET A C 1
ATOM 700 O O . MET A 1 85 ? 1.897 9.316 9.610 1.00 92.56 85 MET A O 1
ATOM 704 N N . ALA A 1 86 ? 3.947 10.213 9.758 1.00 90.75 86 ALA A N 1
ATOM 705 C CA . ALA A 1 86 ? 3.658 10.980 10.974 1.00 90.75 86 ALA A CA 1
ATOM 706 C C . ALA A 1 86 ? 2.476 11.956 10.786 1.00 90.75 86 ALA A C 1
ATOM 708 O O . ALA A 1 86 ? 1.595 12.021 11.644 1.00 90.75 86 ALA A O 1
ATOM 709 N N . GLY A 1 87 ? 2.395 12.636 9.639 1.00 91.50 87 GLY A N 1
ATOM 710 C CA . GLY A 1 87 ? 1.234 13.447 9.256 1.00 91.50 87 GLY A CA 1
ATOM 711 C C . GLY A 1 87 ? -0.054 12.624 9.123 1.00 91.50 87 GLY A C 1
ATOM 712 O O . GLY A 1 87 ? -1.095 13.007 9.653 1.00 91.50 87 GLY A O 1
ATOM 713 N N . VAL A 1 88 ? 0.010 11.445 8.497 1.00 91.00 88 VAL A N 1
ATOM 714 C CA . VAL A 1 88 ? -1.133 10.517 8.395 1.00 91.00 88 VAL A CA 1
ATOM 715 C C . VAL A 1 88 ? -1.624 10.073 9.778 1.00 91.00 88 VAL A C 1
ATOM 717 O O . VAL A 1 88 ? -2.834 10.020 10.009 1.00 91.00 88 VAL A O 1
ATOM 720 N N . TYR A 1 89 ? -0.710 9.785 10.708 1.00 90.19 89 TYR A N 1
ATOM 721 C CA . TYR A 1 89 ? -1.044 9.480 12.102 1.00 90.19 89 TYR A CA 1
ATOM 722 C C . TYR A 1 89 ? -1.689 10.676 12.807 1.00 90.19 89 TYR A C 1
ATOM 724 O O . TYR A 1 89 ? -2.705 10.501 13.471 1.00 90.19 89 TYR A O 1
ATOM 732 N N . SER A 1 90 ? -1.143 11.881 12.633 1.00 88.88 90 SER A N 1
ATOM 733 C CA . SER A 1 90 ? -1.687 13.117 13.210 1.00 88.88 90 SER A CA 1
ATOM 734 C C . SER A 1 90 ? -3.121 13.400 12.753 1.00 88.88 90 SER A C 1
ATOM 736 O O . SER A 1 90 ? -3.949 13.825 13.556 1.00 88.88 90 SER A O 1
ATOM 738 N N . LEU A 1 91 ? -3.420 13.150 11.478 1.00 87.25 91 LEU A N 1
ATOM 739 C CA . LEU A 1 91 ? -4.727 13.415 10.873 1.00 87.25 91 LEU A CA 1
ATOM 740 C C . LEU A 1 91 ? -5.730 12.267 11.055 1.00 87.25 91 LEU A C 1
ATOM 742 O O . LEU A 1 91 ? -6.901 12.404 10.696 1.00 87.25 91 LEU A O 1
ATOM 746 N N . SER A 1 92 ? -5.291 11.131 11.595 1.00 78.38 92 SER A N 1
ATOM 747 C CA . SER A 1 92 ? -6.153 9.988 11.884 1.00 78.38 92 SER A CA 1
ATOM 748 C C . SER A 1 92 ? -6.517 10.011 13.366 1.00 78.38 92 SER A C 1
ATOM 750 O O . SER A 1 92 ? -5.713 9.558 14.184 1.00 78.38 92 SER A O 1
ATOM 752 N N . PRO A 1 93 ? -7.704 10.523 13.748 1.00 68.69 93 PRO A N 1
ATOM 753 C CA . PRO A 1 93 ? -8.084 10.575 15.150 1.00 68.69 93 PRO A CA 1
ATOM 754 C C . PRO A 1 93 ? -8.030 9.160 15.734 1.00 68.69 93 PRO A C 1
ATOM 756 O O . PRO A 1 93 ? -8.483 8.216 15.070 1.00 68.69 93 PRO A O 1
ATOM 759 N N . PRO A 1 94 ? -7.481 8.978 16.950 1.00 64.12 94 PRO A N 1
ATOM 760 C CA . PRO A 1 94 ? -7.495 7.679 17.593 1.00 64.12 94 PRO A CA 1
ATOM 761 C C . PRO A 1 94 ? -8.949 7.234 17.674 1.00 64.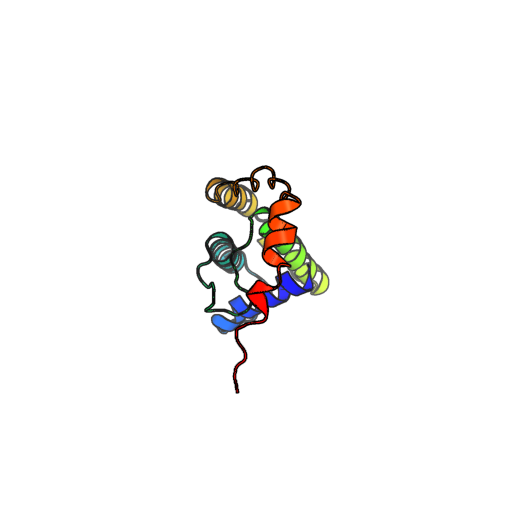12 94 PRO A C 1
ATOM 763 O O . PRO A 1 94 ? -9.781 7.911 18.279 1.00 64.12 94 PRO A O 1
ATOM 766 N N . THR A 1 95 ? -9.267 6.120 17.011 1.00 61.75 95 THR A N 1
ATOM 767 C CA . THR A 1 95 ? -10.590 5.504 17.131 1.00 61.75 95 THR A CA 1
ATOM 768 C C . THR A 1 95 ? -10.871 5.390 18.626 1.00 61.75 95 THR A C 1
ATOM 770 O O . THR A 1 95 ? -10.024 4.808 19.319 1.00 61.75 95 THR A O 1
ATOM 773 N N . PRO A 1 96 ? -11.978 5.954 19.146 1.00 57.09 96 PRO A N 1
ATOM 774 C CA . PRO A 1 96 ? -12.303 5.788 20.547 1.00 57.09 96 PRO A CA 1
ATOM 775 C C . PRO A 1 96 ? -12.228 4.294 20.829 1.00 57.09 96 PRO A C 1
ATOM 777 O O . PRO A 1 96 ? -12.838 3.500 20.103 1.00 57.09 96 PRO A O 1
ATOM 780 N N . ARG A 1 97 ? -11.421 3.888 21.820 1.00 56.03 97 ARG A N 1
ATOM 781 C CA . ARG A 1 97 ? -11.521 2.521 22.332 1.00 56.03 97 ARG A CA 1
ATOM 782 C C . ARG A 1 97 ? -13.000 2.335 22.609 1.00 56.03 97 ARG A C 1
ATOM 784 O O . ARG A 1 97 ? -13.562 3.159 23.330 1.00 56.03 97 ARG A O 1
ATOM 791 N N . ALA A 1 98 ? -13.621 1.336 21.974 1.00 55.66 98 ALA A N 1
ATOM 792 C CA . ALA A 1 98 ? -14.986 0.968 22.305 1.00 55.66 98 ALA A CA 1
ATOM 793 C C . ALA A 1 98 ? -15.027 0.938 23.832 1.00 55.66 98 ALA A C 1
ATOM 795 O O . ALA A 1 98 ? -14.215 0.228 24.438 1.00 55.66 98 ALA A O 1
ATOM 796 N N . GLY A 1 99 ? -15.838 1.821 24.426 1.00 57.22 99 GLY A N 1
ATOM 797 C CA . GLY A 1 99 ? -15.953 1.914 25.875 1.00 57.22 99 GLY A CA 1
ATOM 798 C C . GLY A 1 99 ? -16.207 0.518 26.443 1.00 57.22 99 GLY A C 1
ATOM 799 O O . GLY A 1 99 ? -16.609 -0.366 25.675 1.00 57.22 99 GLY A O 1
ATOM 800 N N . PRO A 1 100 ? -15.937 0.286 27.740 1.00 60.41 100 PRO A N 1
ATOM 801 C CA . PRO A 1 100 ? -16.138 -1.022 28.349 1.00 60.41 100 PRO A CA 1
ATOM 802 C C . PRO A 1 100 ? -17.468 -1.582 27.853 1.00 60.41 100 PRO A C 1
ATOM 804 O O . PRO A 1 100 ? -18.504 -0.949 28.053 1.00 60.41 100 PRO A O 1
ATOM 807 N N . ARG A 1 101 ? -17.422 -2.692 27.099 1.00 57.94 101 ARG A N 1
ATOM 808 C CA . ARG A 1 101 ? -18.643 -3.362 26.659 1.00 57.94 101 ARG A CA 1
ATOM 809 C C . ARG A 1 101 ? -19.383 -3.666 27.947 1.00 57.94 101 ARG A C 1
ATOM 811 O O . ARG A 1 101 ? -18.887 -4.464 28.740 1.00 57.94 101 ARG A O 1
ATOM 818 N N . THR A 1 102 ? -20.493 -2.978 28.197 1.00 63.19 102 THR A N 1
ATOM 819 C CA . THR A 1 102 ? -21.350 -3.325 29.319 1.00 63.19 102 THR A CA 1
ATOM 820 C C . THR A 1 102 ? -21.706 -4.794 29.118 1.00 63.19 102 THR A C 1
ATOM 822 O O . THR A 1 102 ? -22.156 -5.158 28.026 1.00 63.19 102 THR A O 1
ATOM 825 N N . PRO A 1 103 ? -21.399 -5.678 30.084 1.00 63.00 103 PRO A N 1
ATOM 826 C CA . PRO A 1 103 ? -21.794 -7.066 29.964 1.00 63.00 103 PRO A CA 1
ATOM 827 C C . PRO A 1 103 ? -23.308 -7.072 29.779 1.00 63.00 103 PRO A C 1
ATOM 829 O O . PRO A 1 103 ? -24.035 -6.467 30.568 1.00 63.00 103 PRO A O 1
ATOM 832 N N . MET A 1 104 ? -23.766 -7.679 28.686 1.00 64.00 104 MET A N 1
ATOM 833 C CA . MET A 1 104 ? -25.190 -7.822 28.423 1.00 64.00 104 MET A CA 1
ATOM 834 C C . MET A 1 104 ? -25.778 -8.594 29.601 1.00 64.00 104 MET A C 1
ATOM 836 O O . MET A 1 104 ? -25.367 -9.723 29.879 1.00 64.00 104 MET A O 1
ATOM 840 N N . ALA A 1 105 ? -26.657 -7.938 30.352 1.00 74.12 105 ALA A N 1
ATOM 841 C CA . ALA A 1 105 ? -27.211 -8.513 31.558 1.00 74.12 105 ALA A CA 1
ATOM 842 C C . ALA A 1 105 ? -28.075 -9.734 31.185 1.00 74.12 105 ALA A C 1
ATOM 844 O O . ALA A 1 105 ? -28.671 -9.795 30.105 1.00 74.12 105 ALA A O 1
ATOM 845 N N . LYS A 1 106 ? -28.067 -10.767 32.035 1.00 66.25 106 LYS A N 1
ATOM 846 C CA . LYS A 1 106 ? -28.697 -12.073 31.759 1.00 66.25 106 LYS A CA 1
ATOM 847 C C . LYS A 1 106 ? -30.183 -11.938 31.391 1.00 66.25 106 LYS A C 1
ATOM 849 O O . LYS A 1 106 ? -30.690 -12.705 30.580 1.00 66.25 106 LYS A O 1
ATOM 854 N N . ASP A 1 107 ? -30.858 -10.949 31.957 1.00 67.62 107 ASP A N 1
ATOM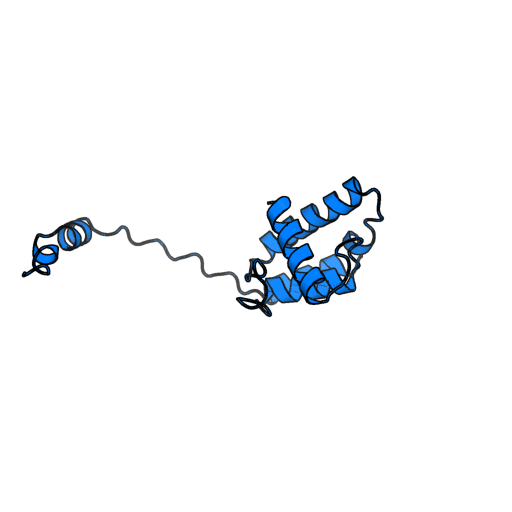 855 C CA . ASP A 1 107 ? -32.232 -10.539 31.665 1.00 67.62 107 ASP A CA 1
ATOM 856 C C . ASP A 1 107 ? -32.430 -10.084 30.209 1.00 67.62 107 ASP A C 1
ATOM 858 O O . ASP A 1 107 ? -33.408 -10.489 29.582 1.00 67.62 107 ASP A O 1
ATOM 862 N N . MET A 1 108 ? -31.474 -9.358 29.618 1.00 67.50 108 MET A N 1
ATOM 863 C CA . MET A 1 108 ? -31.525 -8.989 28.197 1.00 67.50 108 MET A CA 1
ATOM 864 C C . MET A 1 108 ? -31.362 -10.202 27.274 1.00 67.50 108 MET A C 1
ATOM 866 O O . MET A 1 108 ? -32.023 -10.279 26.240 1.00 67.50 108 MET A O 1
ATOM 870 N N . LEU A 1 109 ? -30.519 -11.173 27.647 1.00 65.56 109 LEU A N 1
ATOM 871 C CA . LEU A 1 109 ? -30.383 -12.432 26.899 1.00 65.56 109 LEU A CA 1
ATOM 872 C C . LEU A 1 109 ? -31.677 -13.256 26.946 1.00 65.56 109 LEU A C 1
ATOM 874 O O . LEU A 1 109 ? -32.086 -13.819 25.935 1.00 65.56 109 LEU A O 1
ATOM 878 N N . LEU A 1 110 ? -32.348 -13.289 28.099 1.00 70.31 110 LEU A N 1
ATOM 879 C CA . LEU A 1 110 ? -33.622 -13.993 28.263 1.00 70.31 110 LEU A CA 1
ATOM 880 C C . LEU A 1 110 ? -34.775 -13.318 27.509 1.00 70.31 110 LEU A C 1
ATOM 882 O O . LEU A 1 110 ? -35.693 -14.008 27.080 1.00 70.31 110 LEU A O 1
ATOM 886 N N . HIS A 1 111 ? -34.723 -11.999 27.304 1.00 65.31 111 HIS A N 1
ATOM 887 C CA . HIS A 1 111 ? -35.739 -11.287 26.528 1.00 65.31 111 HIS A CA 1
ATOM 888 C C . HIS A 1 111 ? -35.620 -11.552 25.019 1.00 65.31 111 HIS A C 1
ATOM 890 O O . HIS A 1 111 ? -36.630 -11.735 24.346 1.00 65.31 111 HIS A O 1
ATOM 896 N N . VAL A 1 112 ? -34.391 -11.655 24.498 1.00 63.72 112 VAL A N 1
ATOM 897 C CA . VAL A 1 112 ? -34.123 -12.006 23.088 1.00 63.72 112 VAL A CA 1
ATOM 898 C C . VAL A 1 112 ? -34.456 -13.473 22.790 1.00 63.72 112 VAL A C 1
ATOM 900 O O . VAL A 1 112 ? -34.883 -13.796 21.687 1.00 63.72 112 VAL A O 1
ATOM 903 N N . LEU A 1 113 ? -34.290 -14.356 23.777 1.00 62.28 113 LEU A N 1
ATOM 904 C CA . LEU A 1 113 ? -34.623 -15.783 23.683 1.00 62.28 113 LEU A CA 1
ATOM 905 C C . LEU A 1 113 ? -36.069 -16.095 24.110 1.00 62.28 113 LEU A C 1
ATOM 907 O O . LEU A 1 113 ? -36.457 -17.262 24.177 1.00 62.28 113 LEU A O 1
ATOM 911 N N . GLY A 1 114 ? -36.861 -15.070 24.431 1.00 61.19 114 GLY A N 1
ATOM 912 C CA . GLY A 1 114 ? -38.246 -15.224 24.849 1.00 61.19 114 GLY A CA 1
ATOM 913 C C . GLY A 1 114 ? -39.167 -15.626 23.685 1.00 61.19 114 GLY A C 1
ATOM 914 O O . GLY A 1 114 ? -38.954 -15.200 22.549 1.00 61.19 114 GLY A O 1
ATOM 915 N N . PRO A 1 115 ? -40.246 -16.383 23.950 1.00 57.25 115 PRO A N 1
ATOM 916 C CA . PRO A 1 115 ? -41.138 -16.971 22.938 1.00 57.25 115 PRO A CA 1
ATOM 917 C C . PRO A 1 115 ? -41.893 -15.966 22.044 1.00 57.25 115 PRO A C 1
ATOM 919 O O . PRO A 1 115 ? -42.585 -16.379 21.119 1.00 57.25 115 PRO A O 1
ATOM 922 N N . SER A 1 116 ? -41.743 -14.656 22.262 1.00 52.81 116 SER A N 1
ATOM 923 C CA . SER A 1 116 ? -42.376 -13.614 21.438 1.00 52.81 116 SER A CA 1
ATOM 924 C C . SER A 1 116 ? -41.788 -13.521 20.016 1.00 52.81 116 SER A C 1
ATOM 926 O O . SER A 1 116 ? -42.424 -12.980 19.114 1.00 52.81 116 SER A O 1
ATOM 928 N N . ALA A 1 117 ? -40.593 -14.080 19.781 1.00 47.66 117 ALA A N 1
ATOM 929 C CA . ALA A 1 117 ? -39.956 -14.090 18.462 1.00 47.66 117 ALA A CA 1
ATOM 930 C C . ALA A 1 117 ? -40.517 -15.153 17.489 1.00 47.66 117 ALA A C 1
ATOM 932 O O . ALA A 1 117 ? -40.190 -15.105 16.307 1.00 47.66 117 ALA A O 1
ATOM 933 N N . MET A 1 118 ? -41.355 -16.099 17.944 1.00 47.97 118 MET A N 1
ATOM 934 C CA . MET A 1 118 ? -41.907 -17.171 17.089 1.00 47.97 118 MET A CA 1
ATOM 935 C C . MET A 1 118 ? -43.318 -16.894 16.542 1.00 47.97 118 MET A C 1
ATOM 937 O O . MET A 1 118 ? -43.876 -17.736 15.849 1.00 47.97 118 MET A O 1
ATOM 941 N N . THR A 1 119 ? -43.907 -15.725 16.802 1.00 50.69 119 THR A N 1
ATOM 942 C CA . THR A 1 119 ? -45.289 -15.406 16.378 1.00 50.69 119 THR A CA 1
ATOM 943 C C . THR A 1 119 ? -45.406 -14.698 15.023 1.00 50.69 119 THR A C 1
ATOM 945 O O . THR A 1 119 ? -46.454 -14.137 14.719 1.00 50.69 119 THR A O 1
ATOM 948 N N . ALA A 1 120 ? -44.355 -14.711 14.198 1.00 47.38 120 ALA A N 1
ATOM 949 C CA . ALA A 1 120 ? -44.354 -14.078 12.876 1.00 47.38 120 ALA A CA 1
ATOM 950 C C . ALA A 1 120 ? -44.160 -15.082 11.725 1.00 47.3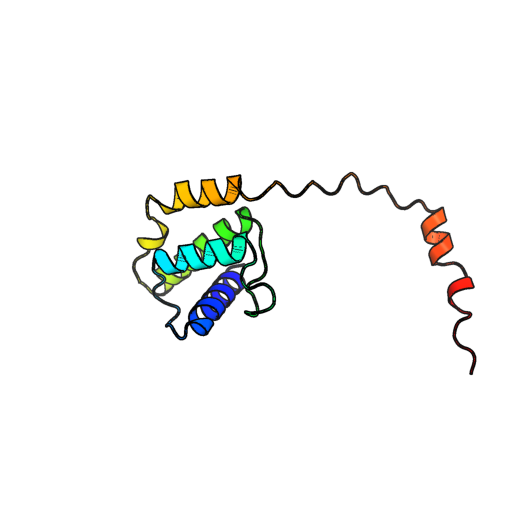8 120 ALA A C 1
ATOM 952 O O . ALA A 1 120 ? -43.465 -14.788 10.764 1.00 47.38 120 ALA A O 1
ATOM 953 N N . GLU A 1 121 ? -44.787 -16.254 11.808 1.00 49.12 121 GLU A N 1
ATOM 954 C CA . GLU A 1 121 ? -45.161 -17.036 10.625 1.00 49.12 121 GLU A CA 1
ATOM 955 C C . GLU A 1 121 ? -46.597 -17.528 10.832 1.00 49.12 121 GLU A C 1
ATOM 957 O O . GLU A 1 121 ? -46.862 -18.442 11.610 1.00 49.12 121 GLU A O 1
ATOM 962 N N . ALA A 1 122 ? -47.538 -16.853 10.178 1.00 41.53 122 ALA A N 1
ATOM 963 C CA . ALA A 1 122 ? -48.896 -17.337 9.965 1.00 41.53 122 ALA A CA 1
ATOM 964 C C . ALA A 1 122 ? -49.066 -17.576 8.447 1.00 41.53 122 ALA A C 1
ATOM 966 O O . ALA A 1 122 ? -48.438 -16.846 7.676 1.00 41.53 122 ALA A O 1
ATOM 967 N N . PRO A 1 123 ? -49.830 -18.611 8.050 1.00 50.94 123 PRO A N 1
ATOM 968 C CA . PRO A 1 123 ? -49.795 -19.248 6.726 1.00 50.94 123 PRO A CA 1
ATOM 969 C C . PRO A 1 123 ? -50.243 -18.371 5.554 1.00 50.94 123 PRO A C 1
ATOM 971 O O . PRO A 1 123 ? -51.068 -17.453 5.768 1.00 50.94 123 PRO A O 1
#